Protein AF-A0AA35RHK1-F1 (afdb_monomer)

Structure (mmCIF, N/CA/C/O backbone):
data_AF-A0AA35RHK1-F1
#
_entry.id   AF-A0AA35RHK1-F1
#
loop_
_atom_site.group_PDB
_atom_site.id
_atom_site.type_symbol
_atom_site.label_atom_id
_atom_site.label_alt_id
_atom_site.label_comp_id
_atom_site.label_asym_id
_atom_site.label_entity_id
_atom_site.label_seq_id
_atom_site.pdbx_PDB_ins_code
_atom_site.Cartn_x
_atom_site.Cartn_y
_atom_site.Cartn_z
_atom_site.occupancy
_atom_site.B_iso_or_equiv
_atom_site.auth_seq_id
_atom_site.auth_comp_id
_atom_site.auth_asym_id
_atom_site.auth_atom_id
_atom_site.pdbx_PDB_model_num
ATOM 1 N N . PRO A 1 1 ? 62.672 -25.740 47.981 1.00 54.88 1 PRO A N 1
ATOM 2 C CA . PRO A 1 1 ? 61.493 -25.205 48.695 1.00 54.88 1 PRO A CA 1
ATOM 3 C C . PRO A 1 1 ? 61.051 -23.853 48.109 1.00 54.88 1 PRO A C 1
ATOM 5 O O . PRO A 1 1 ? 61.617 -22.826 48.455 1.00 54.88 1 PRO A O 1
ATOM 8 N N . TYR A 1 2 ? 60.062 -23.888 47.213 1.00 39.03 2 TYR A N 1
ATOM 9 C CA . TYR A 1 2 ? 59.126 -22.797 46.909 1.00 39.03 2 TYR A CA 1
ATOM 10 C C . TYR A 1 2 ? 57.782 -23.461 46.541 1.00 39.03 2 TYR A C 1
ATOM 12 O O . TYR A 1 2 ? 57.812 -24.458 45.814 1.00 39.03 2 TYR A O 1
ATOM 20 N N . PRO A 1 3 ? 56.636 -23.013 47.085 1.00 51.03 3 PRO A N 1
ATOM 21 C CA . PRO A 1 3 ? 55.360 -23.709 46.957 1.00 51.03 3 PRO A CA 1
ATOM 22 C C . PRO A 1 3 ? 54.508 -23.201 45.779 1.00 51.03 3 PRO A C 1
ATOM 24 O O . PRO A 1 3 ? 54.649 -22.068 45.335 1.00 51.03 3 PRO A O 1
ATOM 27 N N . PHE A 1 4 ? 53.626 -24.089 45.313 1.00 52.75 4 PHE A N 1
ATOM 28 C CA . PHE A 1 4 ? 52.291 -23.875 44.732 1.00 52.75 4 PHE A CA 1
ATOM 29 C C . PHE A 1 4 ? 51.936 -22.499 44.132 1.00 52.75 4 PHE A C 1
ATOM 31 O O . PHE A 1 4 ? 51.701 -21.535 44.855 1.00 52.75 4 PHE A O 1
ATOM 38 N N . LEU A 1 5 ? 51.639 -22.497 42.828 1.00 47.41 5 LEU A N 1
ATOM 39 C CA . LEU A 1 5 ? 50.561 -21.680 42.268 1.00 47.41 5 LEU A CA 1
ATOM 40 C C . LEU A 1 5 ? 49.591 -22.600 41.520 1.00 47.41 5 LEU A C 1
ATOM 42 O O . LEU A 1 5 ? 49.881 -23.125 40.448 1.00 47.41 5 LEU A O 1
ATOM 46 N N . SER A 1 6 ? 48.450 -22.828 42.169 1.00 54.44 6 SER A N 1
ATOM 47 C CA . SER A 1 6 ? 47.265 -23.486 41.628 1.00 54.44 6 SER A CA 1
ATOM 48 C C . SER A 1 6 ? 46.771 -22.714 40.407 1.00 54.44 6 SER A C 1
ATOM 50 O O . SER A 1 6 ? 46.392 -21.551 40.528 1.00 54.44 6 SER A O 1
ATOM 52 N N . LEU A 1 7 ? 46.750 -23.370 39.249 1.00 52.31 7 LEU A N 1
ATOM 53 C CA . LEU A 1 7 ? 46.070 -22.884 38.053 1.00 52.31 7 LEU A CA 1
ATOM 54 C C . LEU A 1 7 ? 44.571 -22.759 38.355 1.00 52.31 7 LEU A C 1
ATOM 56 O O . LEU A 1 7 ? 43.860 -23.757 38.452 1.00 52.31 7 LEU A O 1
ATOM 60 N N . SER A 1 8 ? 44.089 -21.534 38.532 1.00 61.16 8 SER A N 1
ATOM 61 C CA . SER A 1 8 ? 42.664 -21.224 38.472 1.00 61.16 8 SER A CA 1
ATOM 62 C C . SER A 1 8 ? 42.178 -21.431 37.032 1.00 61.16 8 SER A C 1
ATOM 64 O O . SER A 1 8 ? 42.798 -20.909 36.100 1.00 61.16 8 SER A O 1
ATOM 66 N N . PRO A 1 9 ? 41.089 -22.185 36.801 1.00 50.00 9 PRO A N 1
ATOM 67 C CA . PRO A 1 9 ? 40.534 -22.315 35.468 1.00 50.00 9 PRO A CA 1
ATOM 68 C C . PRO A 1 9 ? 39.915 -20.978 35.065 1.00 50.00 9 PRO A C 1
ATOM 70 O O . PRO A 1 9 ? 39.046 -20.426 35.740 1.00 50.00 9 PRO A O 1
ATOM 73 N N . PHE A 1 10 ? 40.430 -20.459 33.960 1.00 50.81 10 PHE A N 1
ATOM 74 C CA . PHE A 1 10 ? 39.951 -19.280 33.267 1.00 50.81 10 PHE A CA 1
ATOM 75 C C . PHE A 1 10 ? 38.458 -19.455 32.944 1.00 50.81 10 PHE A C 1
ATOM 77 O O . PHE A 1 10 ? 38.072 -20.332 32.178 1.00 50.81 10 PHE A O 1
ATOM 84 N N . THR A 1 11 ? 37.649 -18.639 33.611 1.00 53.91 11 THR A N 1
ATOM 85 C CA . THR A 1 11 ? 36.412 -18.002 33.151 1.00 53.91 11 THR A CA 1
ATOM 86 C C . THR A 1 11 ? 35.559 -18.792 32.153 1.00 53.91 11 THR A C 1
ATOM 88 O O . THR A 1 11 ? 35.802 -18.816 30.949 1.00 53.91 11 THR A O 1
ATOM 91 N N . GLN A 1 12 ? 34.493 -19.368 32.700 1.00 54.38 12 GLN A N 1
ATOM 92 C CA . GLN A 1 12 ? 33.309 -19.895 32.032 1.00 54.38 12 GLN A CA 1
ATOM 93 C C . GLN A 1 12 ? 32.910 -19.048 30.809 1.00 54.38 12 GLN A C 1
ATOM 95 O O . GLN A 1 12 ? 32.606 -17.861 30.935 1.00 54.38 12 GLN A O 1
ATOM 100 N N . LEU A 1 13 ? 32.922 -19.666 29.624 1.00 58.28 13 LEU A N 1
ATOM 101 C CA . LEU A 1 13 ? 32.357 -19.094 28.400 1.00 58.28 13 LEU A CA 1
ATOM 102 C C . LEU A 1 13 ? 30.899 -18.674 28.667 1.00 58.28 13 LEU A C 1
ATOM 104 O O . LEU A 1 13 ? 30.189 -19.413 29.358 1.00 58.28 13 LEU A O 1
ATOM 108 N N . PRO A 1 14 ? 30.428 -17.526 28.142 1.00 55.31 14 PRO A N 1
ATOM 109 C CA . PRO A 1 14 ? 29.029 -17.153 28.280 1.00 55.31 14 PRO A CA 1
ATOM 110 C C . PRO A 1 14 ? 28.167 -18.268 27.684 1.00 55.31 14 PRO A C 1
ATOM 112 O O . PRO A 1 14 ? 28.403 -18.722 26.563 1.00 55.31 14 PRO A O 1
ATOM 115 N N . SER A 1 15 ? 27.199 -18.740 28.470 1.00 65.06 15 SER A N 1
ATOM 116 C CA . SER A 1 15 ? 26.187 -19.699 28.032 1.00 65.06 15 SER A CA 1
ATOM 117 C C . SER A 1 15 ? 25.594 -19.264 26.686 1.00 65.06 15 SER A C 1
ATOM 119 O O . SER A 1 15 ? 25.380 -18.061 26.500 1.00 65.06 15 SER A O 1
ATOM 121 N N . PRO A 1 16 ? 25.308 -20.197 25.758 1.00 64.62 16 PRO A N 1
ATOM 122 C CA . PRO A 1 16 ? 24.685 -19.849 24.488 1.00 64.62 16 PRO A CA 1
ATOM 123 C C . PRO A 1 16 ? 23.412 -19.041 24.752 1.00 64.62 16 PRO A C 1
ATOM 125 O O . PRO A 1 16 ? 22.612 -19.398 25.620 1.00 64.62 16 PRO A O 1
ATOM 128 N N . LEU A 1 17 ? 23.261 -17.927 24.028 1.00 59.38 17 LEU A N 1
ATOM 129 C CA . LEU A 1 17 ? 22.032 -17.141 24.046 1.00 59.38 17 LEU A CA 1
ATOM 130 C C . LEU A 1 17 ? 20.847 -18.084 23.784 1.00 59.38 17 LEU A C 1
ATOM 132 O O . LEU A 1 17 ? 20.966 -18.960 22.918 1.00 59.38 17 LEU A O 1
ATOM 136 N N . PRO A 1 18 ? 19.726 -17.938 24.511 1.00 71.00 18 PRO A N 1
ATOM 137 C CA . PRO A 1 18 ? 18.553 -18.756 24.253 1.00 71.00 18 PRO A CA 1
ATOM 138 C C . PRO A 1 18 ? 18.145 -18.603 22.779 1.00 71.00 18 PRO A C 1
ATOM 140 O O . PRO A 1 18 ? 18.237 -17.494 22.236 1.00 71.00 18 PRO A O 1
ATOM 143 N N . PRO A 1 19 ? 17.729 -19.693 22.109 1.00 71.19 19 PRO A N 1
ATOM 144 C CA . PRO A 1 19 ? 17.242 -19.609 20.742 1.00 71.19 19 PRO A CA 1
ATOM 145 C C . PRO A 1 19 ? 16.090 -18.607 20.696 1.00 71.19 19 PRO A C 1
ATOM 147 O O . PRO A 1 19 ? 15.199 -18.635 21.548 1.00 71.19 19 PRO A O 1
ATOM 150 N N . LEU A 1 20 ? 16.131 -17.694 19.721 1.00 69.25 20 LEU A N 1
ATOM 151 C CA . LEU A 1 20 ? 15.015 -16.787 19.486 1.00 69.25 20 LEU A CA 1
ATOM 152 C C . LEU A 1 20 ? 13.751 -17.638 19.289 1.00 69.25 20 LEU A C 1
ATOM 154 O O . LEU A 1 20 ? 13.815 -18.610 18.528 1.00 69.25 20 LEU A O 1
ATOM 158 N N . PRO A 1 21 ? 12.636 -17.306 19.962 1.00 65.81 21 PRO A N 1
ATOM 159 C CA . PRO A 1 21 ? 11.405 -18.068 19.833 1.00 65.81 21 PRO A CA 1
ATOM 160 C C . PRO A 1 21 ? 11.022 -18.175 18.359 1.00 65.81 21 PRO A C 1
ATOM 162 O O . PRO A 1 21 ? 11.141 -17.205 17.597 1.00 65.81 21 PRO A O 1
ATOM 165 N N . SER A 1 22 ? 10.594 -19.369 17.948 1.00 71.19 22 SER A N 1
ATOM 166 C CA . SER A 1 22 ? 10.149 -19.595 16.578 1.00 71.19 22 SER A CA 1
ATOM 167 C C . SER A 1 22 ? 8.933 -18.705 16.294 1.00 71.19 22 SER A C 1
ATOM 169 O O . SER A 1 22 ? 8.198 -18.333 17.210 1.00 71.19 22 SER A O 1
ATOM 171 N N . GLN A 1 23 ? 8.691 -18.326 15.033 1.00 60.00 23 GLN A N 1
ATOM 172 C CA . GLN A 1 23 ? 7.528 -17.481 14.707 1.00 60.00 23 GLN A CA 1
ATOM 173 C C . GLN A 1 23 ? 6.207 -18.101 15.188 1.00 60.00 23 GLN A C 1
ATOM 175 O O . GLN A 1 23 ? 5.293 -17.374 15.560 1.00 60.00 23 GLN A O 1
ATOM 180 N N . THR A 1 24 ? 6.141 -19.431 15.236 1.00 62.44 24 THR A N 1
ATOM 181 C CA . THR A 1 24 ? 5.049 -20.221 15.814 1.00 62.44 24 THR A CA 1
ATOM 182 C C . THR A 1 24 ? 4.854 -19.993 17.311 1.00 62.44 24 THR A C 1
ATOM 184 O O . THR A 1 24 ? 3.715 -19.813 17.728 1.00 62.44 24 THR A O 1
ATOM 187 N N . ASP A 1 25 ? 5.929 -19.901 18.098 1.00 66.38 25 ASP A N 1
ATOM 188 C CA . ASP A 1 25 ? 5.842 -19.663 19.549 1.00 66.38 25 ASP A CA 1
ATOM 189 C C . ASP A 1 25 ? 5.319 -18.251 19.854 1.00 66.38 25 ASP A C 1
ATOM 191 O O . ASP A 1 25 ? 4.546 -18.042 20.786 1.00 66.38 25 ASP A O 1
ATOM 195 N N . ARG A 1 26 ? 5.668 -17.272 19.008 1.00 67.38 26 ARG A N 1
ATOM 196 C CA . ARG A 1 26 ? 5.164 -15.894 19.140 1.00 67.38 26 ARG A CA 1
ATOM 197 C C . ARG A 1 26 ? 3.698 -15.761 18.734 1.00 67.38 26 ARG A C 1
ATOM 199 O O . ARG A 1 26 ? 3.028 -14.845 19.189 1.00 67.38 26 ARG A O 1
ATOM 206 N N . LEU A 1 27 ? 3.197 -16.644 17.867 1.00 64.38 27 LEU A N 1
ATOM 207 C CA . LEU A 1 27 ? 1.787 -16.652 17.464 1.00 64.38 27 LEU A CA 1
ATOM 208 C C . LEU A 1 27 ? 0.884 -17.178 18.583 1.00 64.38 27 LEU A C 1
ATOM 210 O O . LEU A 1 27 ? -0.226 -16.675 18.728 1.00 64.38 27 LEU A O 1
ATOM 214 N N . SER A 1 28 ? 1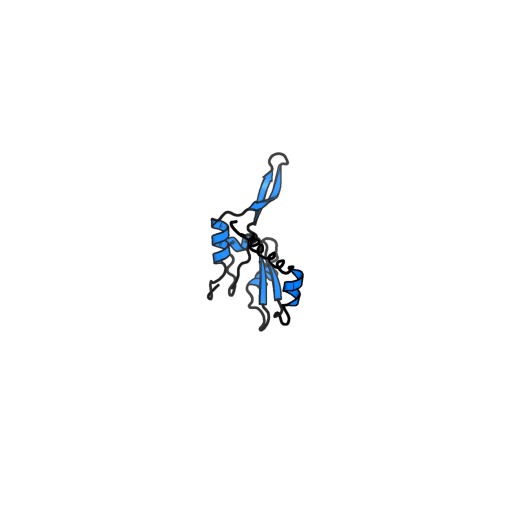.362 -18.134 19.388 1.00 66.62 28 SER A N 1
ATOM 215 C CA . SER A 1 28 ? 0.637 -18.626 20.568 1.00 66.62 28 SER A CA 1
ATOM 216 C C . SER A 1 28 ? 0.533 -17.608 21.706 1.00 66.62 28 SER A C 1
ATOM 218 O O . SER A 1 28 ? -0.332 -17.755 22.555 1.00 66.62 28 SER A O 1
ATOM 220 N N . GLU A 1 29 ? 1.365 -16.563 21.715 1.00 68.38 29 GLU A N 1
ATOM 221 C CA . GLU A 1 29 ? 1.289 -15.474 22.703 1.00 68.38 29 GLU A CA 1
ATOM 222 C C . GLU A 1 29 ? 0.196 -14.437 22.371 1.00 68.38 29 GLU A C 1
ATOM 224 O O . GLU A 1 29 ? -0.137 -13.605 23.213 1.00 68.38 29 GLU A O 1
ATOM 229 N N . LEU A 1 30 ? -0.375 -14.460 21.156 1.00 68.88 30 LEU A N 1
ATOM 230 C CA . LEU A 1 30 ? -1.481 -13.581 20.759 1.00 68.88 30 LEU A CA 1
ATOM 231 C C . LEU A 1 30 ? -2.837 -14.178 21.172 1.00 68.88 30 LEU A C 1
ATOM 233 O O . LEU A 1 30 ? -3.713 -14.413 20.338 1.00 68.88 30 LEU A O 1
ATOM 237 N N . GLU A 1 31 ? -3.030 -14.406 22.465 1.00 64.31 31 GLU A N 1
ATOM 238 C CA . GLU A 1 31 ? -4.370 -14.610 23.014 1.00 64.31 31 GLU A CA 1
ATOM 239 C C . GLU A 1 31 ? -5.072 -13.229 23.036 1.00 64.31 31 GLU A C 1
ATOM 241 O O . GLU A 1 31 ? -4.489 -12.238 23.467 1.00 64.31 31 GLU A O 1
ATOM 246 N N . ASP A 1 32 ? -6.278 -13.121 22.464 1.00 71.50 32 ASP A N 1
ATOM 247 C CA . ASP A 1 32 ?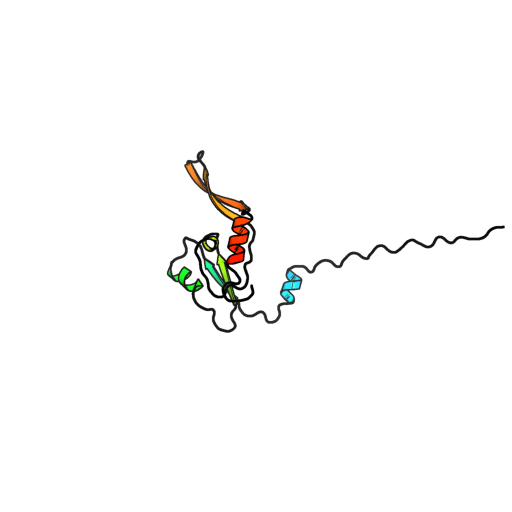 -7.087 -11.885 22.325 1.00 71.50 32 ASP A CA 1
ATOM 248 C C . ASP A 1 32 ? -6.675 -10.842 21.263 1.00 71.50 32 ASP A C 1
ATOM 250 O O . ASP A 1 32 ? -6.969 -9.645 21.370 1.00 71.50 32 ASP A O 1
ATOM 254 N N . ALA A 1 33 ? -6.070 -11.268 20.152 1.00 76.12 33 ALA A N 1
ATOM 255 C CA . ALA A 1 33 ? -5.874 -10.371 19.013 1.00 76.12 33 ALA A CA 1
ATOM 256 C C . ALA A 1 33 ? -7.223 -9.905 18.412 1.00 76.12 33 ALA A C 1
ATOM 258 O O . ALA A 1 33 ? -8.024 -10.742 17.986 1.00 76.12 33 ALA A O 1
ATOM 259 N N . PRO A 1 34 ? -7.471 -8.586 18.265 1.00 81.44 34 PRO A N 1
ATOM 260 C CA . PRO A 1 34 ? -8.707 -8.117 17.659 1.00 81.44 34 PRO A CA 1
ATOM 261 C C . PRO A 1 34 ? -8.796 -8.567 16.194 1.00 81.44 34 PRO A C 1
ATOM 263 O O . PRO A 1 34 ? -7.756 -8.605 15.505 1.00 81.44 34 PRO A O 1
ATOM 266 N N . PRO A 1 35 ? -10.017 -8.876 15.710 1.00 85.69 35 PRO A N 1
ATOM 267 C CA . PRO A 1 35 ? -10.262 -9.373 14.361 1.00 85.69 35 PRO A CA 1
ATOM 268 C C . PRO A 1 35 ? -9.644 -8.459 13.302 1.00 85.69 35 PRO A C 1
ATOM 270 O O . PRO A 1 35 ? -9.602 -7.237 13.455 1.00 85.69 35 PRO A O 1
ATOM 273 N N . LEU A 1 36 ? -9.153 -9.057 12.215 1.00 89.06 36 LEU A N 1
ATOM 274 C CA . LEU A 1 36 ? -8.445 -8.355 11.146 1.00 89.06 36 LEU A CA 1
ATOM 275 C C . LEU A 1 36 ? -9.232 -8.441 9.834 1.00 89.06 36 LEU A C 1
ATOM 277 O O . LEU A 1 36 ? -9.416 -9.520 9.277 1.00 89.06 36 LEU A O 1
ATOM 281 N N . ALA A 1 37 ? -9.652 -7.296 9.305 1.00 90.44 37 ALA A N 1
ATOM 282 C CA . ALA A 1 37 ? -10.190 -7.179 7.958 1.00 90.44 37 ALA A CA 1
ATOM 283 C C . ALA A 1 37 ? -9.040 -7.003 6.960 1.00 90.44 37 ALA A C 1
ATOM 285 O O . ALA A 1 37 ? -8.351 -5.980 6.972 1.00 90.44 37 ALA A O 1
ATOM 286 N N . VAL A 1 38 ? -8.839 -7.993 6.089 1.00 92.00 38 VAL A N 1
ATOM 287 C CA . VAL A 1 38 ? -7.803 -7.967 5.049 1.00 92.00 38 VAL A CA 1
ATOM 288 C C . VAL A 1 38 ? -8.416 -7.501 3.731 1.00 92.00 38 VAL A C 1
ATOM 290 O O . VAL A 1 38 ? -9.338 -8.129 3.213 1.00 92.00 38 VAL A O 1
ATOM 293 N N . LEU A 1 39 ? -7.906 -6.400 3.183 1.00 92.56 39 LEU A N 1
ATOM 294 C CA . LEU A 1 39 ? -8.409 -5.795 1.952 1.00 92.56 39 LEU A CA 1
ATOM 295 C C . LEU A 1 39 ? -7.281 -5.700 0.913 1.00 92.56 39 LEU A C 1
ATOM 297 O O . LEU A 1 39 ? -6.318 -4.959 1.131 1.00 92.56 39 LEU A O 1
ATOM 301 N N . PRO A 1 40 ? -7.363 -6.429 -0.212 1.00 92.88 40 PRO A N 1
ATOM 302 C CA . PRO A 1 40 ? -6.371 -6.321 -1.270 1.00 92.88 40 PRO A CA 1
ATOM 303 C C . PRO A 1 40 ? -6.596 -5.055 -2.102 1.00 92.88 40 PRO A C 1
ATOM 305 O O . PRO A 1 40 ? -7.738 -4.667 -2.349 1.00 92.88 40 PRO A O 1
ATOM 308 N N . ILE A 1 41 ? -5.519 -4.450 -2.607 1.00 90.81 41 ILE A N 1
ATOM 309 C CA . ILE A 1 41 ? -5.609 -3.418 -3.642 1.00 90.81 41 ILE A CA 1
ATOM 310 C C . ILE A 1 41 ? -4.499 -3.549 -4.697 1.00 90.81 41 ILE A C 1
ATOM 312 O O . ILE A 1 41 ? -3.298 -3.604 -4.412 1.00 90.81 41 ILE A O 1
ATOM 316 N N . TYR A 1 42 ? -4.920 -3.599 -5.959 1.00 90.06 42 TYR A N 1
ATOM 317 C CA . TYR A 1 42 ? -4.066 -3.663 -7.143 1.00 90.06 42 TYR A CA 1
ATOM 318 C C . TYR A 1 42 ? -4.796 -3.050 -8.345 1.00 90.06 42 TYR A C 1
ATOM 320 O O . TYR A 1 42 ? -6.013 -2.887 -8.322 1.00 90.06 42 TYR A O 1
ATOM 328 N N . SER A 1 43 ? -4.054 -2.707 -9.398 1.00 85.31 43 SER A N 1
ATOM 329 C CA . SER A 1 43 ? -4.553 -1.908 -10.530 1.00 85.31 43 SER A CA 1
ATOM 330 C C . SER A 1 4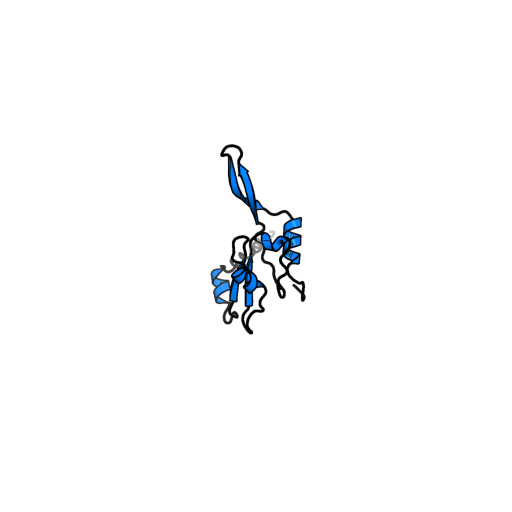3 ? -5.747 -2.507 -11.285 1.00 85.31 43 SER A C 1
ATOM 332 O O . SER A 1 43 ? -6.551 -1.760 -11.826 1.00 85.31 43 SER A O 1
ATOM 334 N N . GLN A 1 44 ? -5.871 -3.834 -11.326 1.00 88.38 44 GLN A N 1
ATOM 335 C CA . GLN A 1 44 ? -6.949 -4.548 -12.027 1.00 88.38 44 GLN A CA 1
ATOM 336 C C . GLN A 1 44 ? -8.173 -4.838 -11.144 1.00 88.38 44 GLN A C 1
ATOM 338 O O . GLN A 1 44 ? -9.128 -5.459 -11.605 1.00 88.38 44 GLN A O 1
ATOM 343 N N . LEU A 1 45 ? -8.155 -4.437 -9.869 1.00 90.50 45 LEU A N 1
ATOM 344 C CA . LEU A 1 45 ? -9.275 -4.682 -8.966 1.00 90.50 45 LEU A CA 1
ATOM 345 C C . LEU A 1 45 ? -10.485 -3.816 -9.386 1.00 90.50 45 LEU A C 1
ATOM 347 O O . LEU A 1 45 ? -10.293 -2.629 -9.644 1.00 90.50 45 LEU A O 1
ATOM 351 N N . PRO A 1 46 ? -11.723 -4.344 -9.424 1.00 93.62 46 PRO A N 1
ATOM 352 C CA . PRO A 1 46 ? -12.916 -3.543 -9.704 1.00 93.62 46 PRO A CA 1
ATOM 353 C C . PRO A 1 46 ? -13.054 -2.335 -8.769 1.00 93.62 46 PRO A C 1
ATOM 355 O O . PRO A 1 46 ? -12.768 -2.440 -7.573 1.00 93.62 46 PRO A O 1
ATOM 358 N N . SER A 1 47 ? -13.538 -1.205 -9.294 1.00 89.81 47 SER A N 1
ATOM 359 C CA . SER A 1 47 ? -13.665 0.058 -8.550 1.00 89.81 47 SER A CA 1
ATOM 360 C C . SER A 1 47 ? -14.481 -0.079 -7.263 1.00 89.81 47 SER A C 1
ATOM 362 O O . SER A 1 47 ? -14.091 0.478 -6.242 1.00 89.81 47 SER A O 1
ATOM 364 N N . ASP A 1 48 ? -15.541 -0.890 -7.268 1.00 91.06 48 ASP A N 1
ATOM 365 C CA . ASP A 1 48 ? -16.373 -1.139 -6.081 1.00 91.06 48 ASP A CA 1
ATOM 366 C C . ASP A 1 48 ? -15.593 -1.817 -4.947 1.00 91.06 48 ASP A C 1
ATOM 368 O O . ASP A 1 48 ? -15.816 -1.554 -3.765 1.00 91.06 48 ASP A O 1
ATOM 372 N N . LEU A 1 49 ? -14.642 -2.688 -5.295 1.00 90.81 49 LEU A N 1
ATOM 373 C CA . LEU A 1 49 ? -13.774 -3.351 -4.325 1.00 90.81 49 LEU A CA 1
ATOM 374 C C . LEU A 1 49 ? -12.628 -2.441 -3.885 1.00 90.81 49 LEU A C 1
ATOM 376 O O . LEU A 1 49 ? -12.280 -2.452 -2.706 1.00 90.81 49 LEU A O 1
ATOM 380 N N . GLN A 1 50 ? -12.092 -1.610 -4.785 1.00 90.31 50 GLN A N 1
ATOM 381 C CA . GLN A 1 50 ? -11.150 -0.557 -4.401 1.00 90.31 50 GLN A CA 1
ATOM 382 C C . GLN A 1 50 ? -11.806 0.433 -3.430 1.00 90.31 50 GLN A C 1
ATOM 384 O O . GLN A 1 50 ? -11.191 0.825 -2.450 1.00 90.31 50 GLN A O 1
ATOM 389 N N . ALA A 1 51 ? -13.082 0.781 -3.611 1.00 90.31 51 ALA A N 1
ATOM 390 C CA . ALA A 1 51 ? -13.784 1.704 -2.721 1.00 90.31 51 ALA A CA 1
ATOM 391 C C . ALA A 1 51 ? -13.820 1.225 -1.252 1.00 90.31 51 ALA A C 1
ATOM 393 O O . ALA A 1 51 ? -13.778 2.040 -0.327 1.00 90.31 51 ALA A O 1
ATOM 394 N N . LYS A 1 52 ? -13.823 -0.096 -1.012 1.00 90.56 52 LYS A N 1
ATOM 395 C CA . LYS A 1 52 ? -13.847 -0.683 0.342 1.00 90.56 52 LYS A CA 1
ATOM 396 C C . LYS A 1 52 ? -12.640 -0.287 1.186 1.00 90.56 52 LYS A C 1
ATOM 398 O O . LYS A 1 52 ? -12.761 -0.156 2.401 1.00 90.56 52 LYS A O 1
ATOM 403 N N . ILE A 1 53 ? -11.484 -0.050 0.568 1.00 90.19 53 ILE A N 1
ATOM 404 C CA . ILE A 1 53 ? -10.289 0.367 1.306 1.00 90.19 53 ILE A CA 1
ATOM 405 C C . ILE A 1 53 ? -10.349 1.820 1.780 1.00 90.19 53 ILE A C 1
ATOM 407 O O . ILE A 1 53 ? -9.508 2.202 2.583 1.00 90.19 53 ILE A O 1
ATOM 411 N N . PHE A 1 54 ? -11.326 2.622 1.357 1.00 88.94 54 PHE A N 1
ATOM 412 C CA . PHE A 1 54 ? -11.548 3.971 1.892 1.00 88.94 54 PHE A CA 1
ATOM 413 C C . PHE A 1 54 ? -12.589 3.986 3.015 1.00 88.94 54 PHE A C 1
ATOM 415 O O . PHE A 1 54 ? -12.672 4.946 3.773 1.00 88.94 54 PHE A O 1
ATOM 422 N N . GLN A 1 55 ? -13.351 2.904 3.176 1.00 89.50 55 GLN A N 1
ATOM 423 C CA . GLN A 1 55 ? -14.324 2.782 4.255 1.00 89.50 55 GLN A CA 1
ATOM 424 C C . GLN A 1 55 ? -13.610 2.577 5.597 1.00 89.50 55 GLN A C 1
ATOM 426 O O . GLN A 1 55 ? -12.574 1.899 5.685 1.00 89.50 55 GLN A O 1
ATOM 431 N N . LYS A 1 56 ? -14.164 3.178 6.655 1.00 86.56 56 LYS A N 1
ATOM 432 C CA . LYS A 1 56 ? -13.689 2.982 8.028 1.00 86.56 56 LYS A CA 1
ATOM 433 C C . LYS A 1 56 ? -13.969 1.538 8.458 1.00 86.56 56 LYS A C 1
ATOM 435 O O . LYS A 1 56 ? -15.013 0.983 8.125 1.00 86.56 56 LYS A O 1
ATOM 440 N N . ALA A 1 57 ? -13.032 0.935 9.185 1.00 85.75 57 ALA A N 1
ATOM 441 C CA . ALA A 1 57 ? -13.244 -0.389 9.756 1.00 85.75 57 ALA A CA 1
ATOM 442 C C . ALA A 1 57 ? -14.362 -0.356 10.817 1.00 85.75 57 ALA A C 1
ATOM 444 O O . ALA A 1 57 ? -14.483 0.651 11.523 1.00 85.75 57 ALA A O 1
ATOM 445 N N . PRO A 1 58 ? -15.152 -1.437 10.954 1.00 86.00 58 PRO A N 1
ATOM 446 C CA . PRO A 1 58 ? -16.066 -1.607 12.081 1.00 86.00 58 PRO A CA 1
ATOM 447 C C . PRO A 1 58 ? -15.332 -1.495 13.424 1.00 86.00 58 PRO A C 1
ATOM 449 O O . PRO A 1 58 ? -14.139 -1.799 13.515 1.00 86.00 58 PRO A O 1
ATOM 452 N N . GLU A 1 59 ? -16.039 -1.077 14.474 1.00 83.94 59 GLU A N 1
ATOM 453 C CA . GLU A 1 59 ? -15.461 -0.999 15.820 1.00 83.94 59 GLU A CA 1
ATOM 454 C C . GLU A 1 59 ? -14.939 -2.368 16.279 1.00 83.94 59 GLU A C 1
ATOM 456 O O . GLU A 1 59 ? -15.549 -3.404 16.026 1.00 83.94 59 GLU A O 1
ATOM 461 N N . GLY A 1 60 ? -13.765 -2.373 16.913 1.00 83.94 60 GLY A N 1
ATOM 462 C CA . GLY A 1 60 ? -13.098 -3.598 17.361 1.00 83.94 60 GLY A CA 1
ATOM 463 C C . GLY A 1 60 ? -12.382 -4.396 16.263 1.00 83.94 60 GLY A C 1
ATOM 464 O O . GLY A 1 60 ? -11.705 -5.369 16.585 1.00 83.94 60 GLY A O 1
ATOM 465 N N . VAL A 1 61 ? -12.461 -3.990 14.988 1.00 88.38 61 VAL A N 1
ATOM 466 C CA . VAL A 1 61 ? -11.780 -4.661 13.868 1.00 88.38 61 VAL A CA 1
ATOM 467 C C . VAL A 1 61 ? -10.597 -3.825 13.379 1.00 88.38 61 VAL A C 1
ATOM 469 O O . VAL A 1 61 ? -10.731 -2.651 13.034 1.00 88.38 61 VAL A O 1
ATOM 472 N N . ARG A 1 62 ? -9.418 -4.443 13.283 1.00 88.62 62 ARG A N 1
ATOM 473 C CA . ARG A 1 62 ? -8.241 -3.841 12.647 1.00 88.62 62 ARG A CA 1
ATOM 474 C C . ARG A 1 62 ? -8.327 -3.988 11.135 1.00 88.62 62 ARG A C 1
ATOM 476 O O . ARG A 1 62 ? -8.774 -5.009 10.623 1.00 88.62 62 ARG A O 1
ATOM 483 N N . LYS A 1 63 ? -7.832 -2.997 10.401 1.00 89.81 63 LYS A N 1
ATOM 484 C CA . LYS A 1 63 ? -7.779 -3.019 8.936 1.00 89.81 63 LYS A CA 1
ATOM 485 C C . LYS A 1 63 ? -6.356 -3.265 8.461 1.00 89.81 63 LYS A C 1
ATOM 487 O O . LYS A 1 63 ? -5.453 -2.519 8.819 1.00 89.81 63 LYS A O 1
ATOM 492 N N . CYS A 1 64 ? -6.177 -4.279 7.624 1.00 91.44 64 CYS A N 1
ATOM 493 C CA . CYS A 1 64 ? -4.929 -4.568 6.931 1.00 91.44 64 CYS A CA 1
ATOM 494 C C . CYS A 1 64 ? -5.152 -4.404 5.429 1.00 91.44 64 CYS A C 1
ATOM 496 O O . CYS A 1 64 ? -5.955 -5.123 4.834 1.00 91.44 64 CYS A O 1
ATOM 498 N N . VAL A 1 65 ? -4.457 -3.447 4.814 1.00 90.69 65 VAL A N 1
ATOM 499 C CA . VAL A 1 65 ? -4.512 -3.241 3.364 1.00 90.69 65 VAL A CA 1
ATOM 500 C C . VAL A 1 65 ? -3.288 -3.888 2.736 1.00 90.69 65 VAL A C 1
ATOM 502 O O . VAL A 1 65 ? -2.160 -3.473 2.990 1.00 90.69 65 VAL A O 1
ATOM 505 N N . VAL A 1 66 ? -3.512 -4.896 1.897 1.00 91.81 66 VAL A N 1
ATOM 506 C CA . VAL A 1 66 ? -2.445 -5.574 1.154 1.00 91.81 66 VAL A CA 1
ATOM 507 C C . VAL A 1 66 ? -2.367 -4.940 -0.225 1.00 91.81 66 VAL A C 1
ATOM 509 O O . VAL A 1 66 ? -3.215 -5.187 -1.084 1.00 91.81 66 VAL A O 1
ATOM 512 N N . ALA A 1 67 ? -1.366 -4.089 -0.429 1.00 89.25 67 ALA A N 1
ATOM 513 C CA . ALA A 1 67 ? -1.231 -3.300 -1.643 1.00 89.25 67 ALA A CA 1
ATOM 514 C C . ALA A 1 67 ? -0.039 -3.730 -2.501 1.00 89.25 67 ALA A C 1
ATOM 516 O O . ALA A 1 67 ? 1.015 -4.126 -2.007 1.00 89.25 67 ALA A O 1
ATOM 517 N N . THR A 1 68 ? -0.200 -3.580 -3.814 1.00 88.50 68 THR A N 1
ATOM 518 C CA . THR A 1 68 ? 0.936 -3.519 -4.746 1.00 88.50 68 THR A CA 1
ATOM 519 C C . THR A 1 68 ? 1.570 -2.120 -4.720 1.00 88.50 68 THR A C 1
ATOM 521 O O . THR A 1 68 ? 1.141 -1.233 -3.981 1.00 88.50 68 THR A O 1
ATOM 524 N N . ASN A 1 69 ? 2.569 -1.881 -5.571 1.00 82.12 69 ASN A N 1
ATOM 525 C CA . ASN A 1 69 ? 3.241 -0.586 -5.717 1.00 82.12 69 ASN A CA 1
ATOM 526 C C . ASN A 1 69 ? 2.307 0.590 -6.080 1.00 82.12 69 ASN A C 1
ATOM 528 O O . ASN A 1 69 ? 2.742 1.734 -6.046 1.00 82.12 69 ASN A O 1
ATOM 532 N N . ILE A 1 70 ? 1.022 0.356 -6.368 1.00 81.50 70 ILE A N 1
ATOM 533 C CA . ILE A 1 70 ? 0.025 1.425 -6.546 1.00 81.50 70 ILE A CA 1
ATOM 534 C C . ILE A 1 70 ? -0.169 2.298 -5.294 1.00 81.50 70 ILE A C 1
ATOM 536 O O . ILE A 1 70 ? -0.575 3.452 -5.407 1.00 81.50 70 ILE A O 1
ATOM 540 N N . ALA A 1 71 ? 0.123 1.769 -4.099 1.00 77.81 71 ALA A N 1
ATOM 541 C CA . ALA A 1 71 ? 0.029 2.532 -2.855 1.00 77.81 71 ALA A CA 1
ATOM 542 C C . ALA A 1 71 ? 1.162 3.563 -2.700 1.00 77.81 71 ALA A C 1
ATOM 544 O O . ALA A 1 71 ? 1.104 4.417 -1.819 1.00 77.81 71 ALA A O 1
ATOM 545 N N . GLU A 1 72 ? 2.185 3.506 -3.555 1.00 72.88 72 GLU A N 1
ATOM 546 C CA . GLU A 1 72 ? 3.383 4.333 -3.449 1.00 72.88 72 GLU A CA 1
ATOM 547 C C . GLU A 1 72 ? 3.161 5.785 -3.868 1.00 72.88 72 GLU A C 1
ATOM 549 O O . GLU A 1 72 ? 3.767 6.672 -3.276 1.00 72.88 72 GLU A O 1
ATOM 554 N N . THR A 1 73 ? 2.297 6.050 -4.853 1.00 67.38 73 THR A N 1
ATOM 555 C CA . THR A 1 73 ? 2.218 7.364 -5.510 1.00 67.38 73 THR A CA 1
ATOM 556 C C . THR A 1 73 ? 0.990 8.180 -5.116 1.00 67.38 73 THR A C 1
ATOM 558 O O . THR A 1 73 ? 1.148 9.339 -4.730 1.00 67.38 7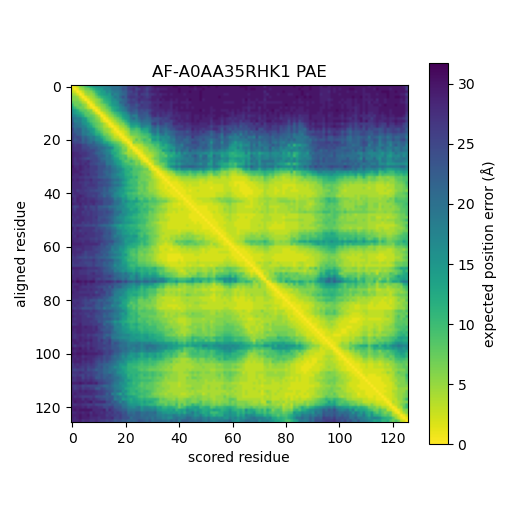3 THR A O 1
ATOM 561 N N . SER A 1 74 ? -0.226 7.622 -5.136 1.00 64.56 74 SER A N 1
ATOM 562 C CA . SER A 1 74 ? -1.439 8.469 -5.070 1.00 64.56 74 SER A CA 1
ATOM 563 C C . SER A 1 74 ? -2.586 7.943 -4.211 1.00 64.56 74 SER A C 1
ATOM 565 O O . SER A 1 74 ? -3.632 8.580 -4.143 1.00 64.56 74 SER A O 1
ATOM 567 N N . LEU A 1 75 ? -2.404 6.825 -3.511 1.00 75.19 75 LEU A N 1
ATOM 568 C CA . LEU A 1 75 ? -3.431 6.314 -2.613 1.00 75.19 75 LEU A CA 1
ATOM 569 C C . LEU A 1 75 ? -3.331 7.004 -1.242 1.00 75.19 75 LEU A C 1
ATOM 571 O O . LEU A 1 75 ? -2.292 6.953 -0.576 1.00 75.19 75 LEU A O 1
ATOM 575 N N . THR A 1 76 ? -4.406 7.662 -0.818 1.00 76.94 76 THR A N 1
ATOM 576 C CA . THR A 1 76 ? -4.552 8.229 0.528 1.00 76.94 76 THR A CA 1
ATOM 577 C C . THR A 1 76 ? -5.604 7.440 1.284 1.00 76.94 76 THR A C 1
ATOM 579 O O . THR A 1 76 ? -6.800 7.639 1.088 1.00 76.94 76 THR A O 1
ATOM 582 N N . VAL A 1 77 ? -5.146 6.503 2.109 1.00 81.81 77 VAL A N 1
ATOM 583 C CA . VAL A 1 77 ? -6.011 5.749 3.014 1.00 81.81 77 VAL A CA 1
ATOM 584 C C . VAL A 1 77 ? -5.871 6.356 4.396 1.00 81.81 77 VAL A C 1
ATOM 586 O O . VAL A 1 77 ? -4.772 6.390 4.947 1.00 81.81 77 VAL A O 1
ATOM 589 N N . ASP A 1 78 ? -6.977 6.840 4.942 1.00 81.75 78 ASP A N 1
ATOM 590 C CA . ASP A 1 78 ? -6.984 7.410 6.283 1.00 81.75 78 ASP A CA 1
ATOM 591 C C . ASP A 1 78 ? -6.861 6.310 7.345 1.00 81.75 78 ASP A C 1
ATOM 593 O O . ASP A 1 78 ? -7.356 5.189 7.177 1.00 81.75 78 ASP A O 1
ATOM 597 N N . GLY A 1 79 ? -6.197 6.636 8.457 1.00 82.06 79 GLY A N 1
ATOM 598 C CA . GLY A 1 79 ? -6.053 5.729 9.596 1.00 82.06 79 GLY A CA 1
ATOM 599 C C . GLY A 1 79 ? -4.992 4.636 9.433 1.00 82.06 79 GLY A C 1
ATOM 600 O O . GLY A 1 79 ? -5.001 3.670 10.195 1.00 82.06 79 GLY A O 1
ATOM 601 N N . ILE A 1 80 ? -4.072 4.760 8.471 1.00 87.00 80 ILE A N 1
ATOM 602 C CA . ILE A 1 80 ? -2.901 3.876 8.393 1.00 87.00 80 ILE A CA 1
ATOM 603 C C . ILE A 1 80 ? -1.888 4.291 9.463 1.00 87.00 80 ILE A C 1
ATOM 605 O O . ILE A 1 80 ? -1.269 5.352 9.380 1.00 87.00 80 ILE A O 1
ATOM 609 N N . MET A 1 81 ? -1.729 3.437 10.474 1.00 85.88 81 MET A N 1
ATOM 610 C CA . MET A 1 81 ? -0.777 3.647 11.568 1.00 85.88 81 MET A CA 1
ATOM 611 C C . MET A 1 81 ? 0.583 3.006 11.291 1.00 85.88 81 MET A C 1
ATOM 613 O O . MET A 1 81 ? 1.597 3.554 11.689 1.00 85.88 81 MET A O 1
ATOM 617 N N . PHE A 1 82 ? 0.610 1.878 10.581 1.00 87.44 82 PHE A N 1
ATOM 618 C CA . PHE A 1 82 ? 1.832 1.121 10.323 1.00 87.44 82 PHE A CA 1
ATOM 619 C C . PHE A 1 82 ? 1.941 0.768 8.846 1.00 87.44 82 PHE A C 1
ATOM 621 O O . PHE A 1 82 ? 0.945 0.431 8.202 1.00 87.44 82 PHE A O 1
ATOM 628 N N . VAL A 1 83 ? 3.168 0.792 8.330 1.00 88.62 83 VAL A N 1
ATOM 629 C CA . VAL A 1 83 ? 3.511 0.282 7.002 1.00 88.62 83 VAL A CA 1
ATOM 630 C C . VAL A 1 83 ? 4.530 -0.833 7.172 1.00 88.62 83 VAL A C 1
ATOM 632 O O . VAL A 1 83 ? 5.581 -0.642 7.777 1.00 88.62 83 VAL A O 1
ATOM 635 N N . ILE A 1 84 ? 4.209 -1.999 6.619 1.00 89.75 84 ILE A N 1
ATOM 636 C CA . ILE A 1 84 ? 5.119 -3.139 6.537 1.00 89.75 84 ILE A CA 1
ATOM 637 C C . ILE A 1 84 ? 5.553 -3.240 5.077 1.00 89.75 84 ILE A C 1
ATOM 639 O O . ILE A 1 84 ? 4.743 -3.577 4.213 1.00 89.75 84 ILE A O 1
ATOM 643 N N . ASP A 1 85 ? 6.814 -2.918 4.797 1.00 87.94 85 ASP A N 1
ATOM 644 C CA . ASP A 1 85 ? 7.382 -2.978 3.450 1.00 87.94 85 ASP A CA 1
ATOM 645 C C . ASP A 1 85 ? 8.356 -4.151 3.331 1.00 87.94 85 ASP A C 1
ATOM 647 O O . ASP A 1 85 ? 9.285 -4.292 4.123 1.00 87.94 85 ASP A O 1
ATOM 651 N N . GLY A 1 86 ? 8.145 -4.992 2.319 1.00 88.00 86 GLY A N 1
ATOM 652 C CA . GLY A 1 86 ? 9.048 -6.095 2.003 1.00 88.00 86 GLY A CA 1
ATOM 653 C C . GLY A 1 86 ? 10.320 -5.656 1.275 1.00 88.00 86 GLY A C 1
ATOM 654 O O . GLY A 1 86 ? 11.219 -6.471 1.109 1.00 88.00 86 GLY A O 1
ATOM 655 N N . GLY A 1 87 ? 10.403 -4.406 0.805 1.00 89.69 87 GLY A N 1
ATOM 656 C CA . GLY A 1 87 ? 11.581 -3.895 0.098 1.00 89.69 87 GLY A CA 1
ATOM 657 C C . GLY A 1 87 ? 11.660 -4.306 -1.377 1.00 89.69 87 GLY A C 1
ATOM 658 O O . GLY A 1 87 ? 12.697 -4.128 -2.013 1.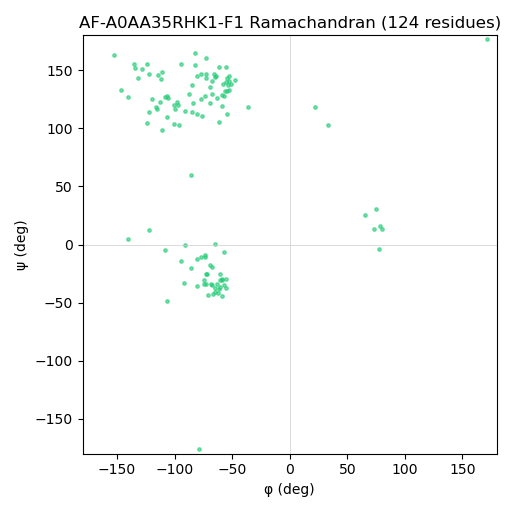00 89.69 87 GLY A O 1
ATOM 659 N N . PHE A 1 88 ? 10.568 -4.826 -1.946 1.00 91.44 88 PHE A N 1
ATOM 660 C CA . PHE A 1 88 ? 10.493 -5.247 -3.346 1.00 91.44 88 PHE A CA 1
ATOM 661 C C . PHE A 1 88 ? 9.348 -4.554 -4.095 1.00 91.44 88 PHE A C 1
ATOM 663 O O . PHE A 1 88 ? 8.346 -4.118 -3.517 1.00 91.44 88 PHE A O 1
ATOM 670 N N . CYS A 1 89 ? 9.486 -4.453 -5.413 1.00 90.12 89 CYS A N 1
ATOM 671 C CA . CYS A 1 89 ? 8.433 -4.031 -6.327 1.00 90.12 89 CYS A CA 1
ATOM 672 C C . CYS A 1 89 ? 8.391 -4.948 -7.552 1.00 90.12 89 CYS A C 1
ATOM 674 O O . CYS A 1 89 ? 9.381 -5.586 -7.905 1.00 90.12 89 CYS A O 1
ATOM 676 N N . LYS A 1 90 ? 7.229 -5.026 -8.207 1.00 87.44 90 LYS A N 1
ATOM 677 C CA . LYS A 1 90 ? 7.112 -5.642 -9.532 1.00 87.44 90 LYS A CA 1
ATOM 678 C C . LYS A 1 90 ? 7.138 -4.546 -10.584 1.00 87.44 90 LYS A C 1
ATOM 680 O O . LYS A 1 90 ? 6.292 -3.656 -10.556 1.00 87.44 90 LYS A O 1
ATOM 685 N N . LEU A 1 91 ? 8.086 -4.635 -11.508 1.00 87.88 91 LEU A N 1
ATOM 686 C CA . LEU A 1 91 ? 8.203 -3.727 -12.641 1.00 87.88 91 LEU A CA 1
ATOM 687 C C . LEU A 1 91 ? 7.892 -4.471 -13.931 1.00 87.88 91 LEU A C 1
ATOM 689 O O . LEU A 1 91 ? 8.243 -5.640 -14.104 1.00 87.88 91 LEU A O 1
ATOM 693 N N . LYS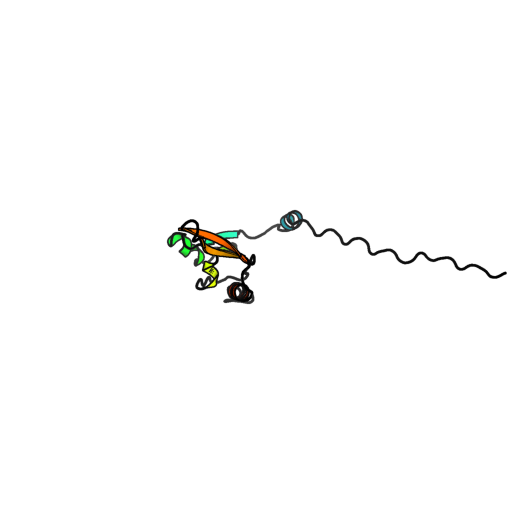 A 1 92 ? 7.211 -3.769 -14.834 1.00 87.75 92 LYS A N 1
ATOM 694 C CA . LYS A 1 92 ? 6.943 -4.239 -16.186 1.00 87.75 92 LYS A CA 1
ATOM 695 C C . LYS A 1 92 ? 8.194 -3.987 -17.027 1.00 87.75 92 LYS A C 1
ATOM 697 O O . LYS A 1 92 ? 8.557 -2.838 -17.255 1.00 87.75 92 LYS A O 1
ATOM 702 N N . VAL A 1 93 ? 8.861 -5.059 -17.440 1.00 92.31 93 VAL A N 1
ATOM 703 C CA . VAL A 1 93 ? 10.094 -5.028 -18.230 1.00 92.31 93 VAL A CA 1
ATOM 704 C C . VAL A 1 93 ? 9.793 -5.586 -19.611 1.00 92.31 93 VAL A C 1
ATOM 706 O O . VAL A 1 93 ? 9.336 -6.722 -19.744 1.00 92.31 93 VAL A O 1
ATOM 709 N N . TYR A 1 94 ? 10.060 -4.786 -20.639 1.00 92.44 94 TYR A N 1
ATOM 710 C CA . TYR A 1 94 ? 9.930 -5.222 -22.021 1.00 92.44 94 TYR A CA 1
ATOM 711 C C . TYR A 1 94 ? 11.118 -6.108 -22.404 1.00 92.44 94 TYR A C 1
ATOM 713 O O . TYR A 1 94 ? 12.273 -5.698 -22.265 1.00 92.44 94 TYR A O 1
ATOM 721 N N . ASN A 1 95 ? 10.845 -7.318 -22.897 1.00 90.44 95 ASN A N 1
ATOM 722 C CA . ASN A 1 95 ? 11.876 -8.201 -23.424 1.00 90.44 95 ASN A CA 1
ATOM 723 C C . ASN A 1 95 ? 11.881 -8.141 -24.965 1.00 90.44 95 ASN A C 1
ATOM 725 O O . ASN A 1 95 ? 11.044 -8.785 -25.607 1.00 90.44 95 ASN A O 1
ATOM 729 N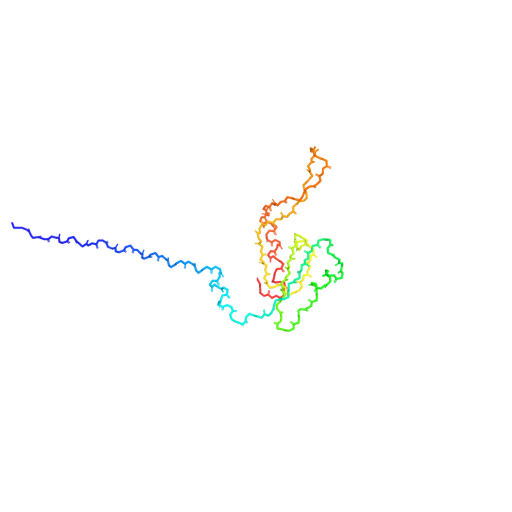 N . PRO A 1 96 ? 12.850 -7.436 -25.581 1.00 90.38 96 PRO A N 1
ATOM 730 C CA . PRO A 1 96 ? 12.875 -7.225 -27.027 1.00 90.38 96 PRO A CA 1
ATOM 731 C C . PRO A 1 96 ? 13.140 -8.505 -27.825 1.00 90.38 96 PRO A C 1
ATOM 733 O O . PRO A 1 96 ? 12.820 -8.549 -29.006 1.00 90.38 96 PRO A O 1
ATOM 736 N N . ARG A 1 97 ? 13.698 -9.557 -27.206 1.00 89.94 97 ARG A N 1
ATOM 737 C CA . ARG A 1 97 ? 13.970 -10.831 -27.895 1.00 89.94 97 ARG A CA 1
ATOM 738 C C . ARG A 1 97 ? 12.710 -11.651 -28.156 1.00 89.94 97 ARG A C 1
ATOM 740 O O . ARG A 1 97 ? 12.672 -12.390 -29.130 1.00 89.94 97 ARG A O 1
ATOM 747 N N . ILE A 1 98 ? 11.710 -11.534 -27.286 1.00 88.06 98 ILE A N 1
ATOM 748 C CA . ILE A 1 98 ? 10.434 -12.261 -27.397 1.00 88.06 98 ILE A CA 1
ATOM 749 C C . ILE A 1 98 ? 9.268 -11.342 -27.785 1.00 88.06 98 ILE A C 1
ATOM 751 O O . ILE A 1 98 ? 8.163 -11.827 -27.992 1.00 88.06 98 ILE A O 1
ATOM 755 N N . GLY A 1 99 ? 9.500 -10.027 -27.872 1.00 92.12 99 GLY A N 1
ATOM 756 C CA . GLY A 1 99 ? 8.481 -9.039 -28.233 1.00 92.12 99 GLY A CA 1
ATOM 757 C C . GLY A 1 99 ? 7.349 -8.915 -27.209 1.00 92.12 99 GLY A C 1
ATOM 758 O O . GLY A 1 99 ? 6.235 -8.551 -27.572 1.00 92.12 99 GLY A O 1
ATOM 759 N N . MET A 1 100 ? 7.605 -9.256 -25.943 1.00 92.50 100 MET A N 1
ATOM 760 C CA . MET A 1 100 ? 6.586 -9.308 -24.894 1.00 92.50 100 MET A CA 1
ATOM 761 C C . MET A 1 100 ? 7.056 -8.634 -23.609 1.00 92.50 100 MET A C 1
ATOM 763 O O . MET A 1 100 ? 8.244 -8.617 -23.276 1.00 92.50 100 MET A O 1
ATOM 767 N N . ASP A 1 101 ? 6.084 -8.119 -22.864 1.00 90.88 101 ASP A N 1
ATOM 768 C CA . ASP A 1 101 ? 6.283 -7.569 -21.533 1.00 90.88 101 ASP A CA 1
ATOM 769 C C . ASP A 1 101 ? 6.243 -8.665 -20.465 1.00 90.88 101 ASP A C 1
ATOM 771 O O . ASP A 1 101 ? 5.355 -9.517 -20.466 1.00 90.88 101 ASP A O 1
ATOM 775 N N . ALA A 1 102 ? 7.159 -8.599 -19.501 1.00 88.69 102 ALA A N 1
ATOM 776 C CA . ALA A 1 102 ? 7.179 -9.471 -18.332 1.00 88.69 102 ALA A CA 1
ATOM 777 C C . ALA A 1 102 ? 7.127 -8.652 -17.037 1.00 88.69 102 ALA A C 1
ATOM 779 O O . ALA A 1 102 ? 7.675 -7.555 -16.954 1.00 88.69 102 ALA A O 1
ATOM 780 N N . LEU A 1 103 ? 6.488 -9.195 -15.999 1.00 86.50 103 LEU A N 1
ATOM 781 C CA . LEU A 1 103 ? 6.561 -8.638 -14.648 1.00 86.50 103 LEU A CA 1
ATOM 782 C C . LEU A 1 103 ? 7.722 -9.292 -13.901 1.00 86.50 103 LEU A C 1
ATOM 784 O O . LEU A 1 103 ? 7.680 -10.487 -13.617 1.00 86.50 103 LEU A O 1
ATOM 788 N N . GLN A 1 104 ? 8.738 -8.506 -13.559 1.00 90.00 104 GLN A N 1
ATOM 789 C CA . GLN A 1 104 ? 9.898 -8.959 -12.793 1.00 90.00 104 GLN A CA 1
ATOM 790 C C . GLN A 1 104 ? 9.947 -8.275 -11.427 1.00 90.00 104 GLN A C 1
ATOM 792 O O . GLN A 1 104 ? 9.527 -7.127 -11.279 1.00 90.00 104 GLN A O 1
ATOM 797 N N . VAL A 1 105 ? 10.423 -9.009 -10.420 1.00 91.19 105 VAL A N 1
ATOM 798 C CA . VAL A 1 105 ? 10.586 -8.504 -9.052 1.00 91.19 105 VAL A CA 1
ATOM 799 C C . VAL A 1 105 ? 11.961 -7.857 -8.926 1.00 91.19 105 VAL A C 1
ATOM 801 O O . VAL A 1 105 ? 12.963 -8.483 -9.259 1.00 91.19 105 VAL A O 1
ATOM 804 N N . PHE A 1 106 ? 12.001 -6.633 -8.410 1.00 91.94 106 PHE A N 1
ATOM 805 C CA . PHE A 1 106 ? 13.225 -5.884 -8.148 1.00 91.94 106 PHE A CA 1
ATOM 806 C C . PHE A 1 106 ? 13.242 -5.357 -6.712 1.00 91.94 106 PHE A C 1
ATOM 808 O O . PHE A 1 106 ? 12.172 -5.095 -6.154 1.00 91.94 106 PHE A O 1
ATOM 815 N N . PRO A 1 107 ? 14.430 -5.183 -6.106 1.00 93.19 107 PRO A N 1
ATOM 816 C CA . PRO A 1 107 ? 14.553 -4.420 -4.873 1.00 93.19 107 PRO A CA 1
ATOM 817 C C . PRO A 1 107 ? 14.180 -2.954 -5.126 1.00 93.19 107 PRO A C 1
ATOM 819 O O . PRO A 1 107 ? 14.457 -2.404 -6.194 1.00 93.19 107 PRO A O 1
ATOM 822 N N . ILE A 1 108 ? 13.543 -2.317 -4.147 1.00 91.25 108 ILE A N 1
ATOM 823 C CA . ILE A 1 108 ? 13.177 -0.899 -4.239 1.00 91.25 108 ILE A CA 1
ATOM 824 C C . ILE A 1 108 ? 14.353 0.005 -3.874 1.00 91.25 108 ILE A C 1
ATOM 826 O O . ILE A 1 108 ? 15.232 -0.377 -3.102 1.00 91.25 108 ILE A O 1
ATOM 830 N N . SER A 1 109 ? 14.353 1.235 -4.391 1.00 90.62 109 SER A N 1
ATOM 831 C CA . SER A 1 109 ? 15.320 2.237 -3.940 1.00 90.62 109 SER A CA 1
ATOM 832 C C . SER A 1 109 ? 14.978 2.740 -2.535 1.00 90.62 109 SER A C 1
ATOM 834 O O . SER A 1 109 ? 13.825 2.687 -2.097 1.00 90.62 109 SER A O 1
ATOM 836 N N . GLN A 1 110 ? 15.967 3.323 -1.854 1.00 89.19 110 GLN A N 1
ATOM 837 C CA . GLN A 1 110 ? 15.755 3.979 -0.562 1.00 89.19 110 GLN A CA 1
ATOM 838 C C . GLN A 1 110 ? 14.703 5.100 -0.648 1.00 89.19 110 GLN A C 1
ATOM 840 O O . GLN A 1 110 ? 13.911 5.277 0.273 1.00 89.19 110 GLN A O 1
ATOM 845 N N . ALA A 1 111 ? 14.638 5.819 -1.774 1.00 87.94 111 ALA A N 1
ATOM 846 C CA . ALA A 1 111 ? 13.629 6.853 -1.987 1.00 87.94 111 ALA A CA 1
ATOM 847 C C . ALA A 1 111 ? 12.208 6.267 -2.036 1.00 87.94 111 ALA A C 1
ATOM 849 O O . ALA A 1 111 ? 11.295 6.837 -1.441 1.00 87.94 111 ALA A O 1
ATOM 850 N N . ASN A 1 112 ? 12.020 5.111 -2.684 1.00 87.06 112 ASN A N 1
ATOM 851 C CA . ASN A 1 112 ? 10.721 4.432 -2.717 1.00 87.06 112 ASN A CA 1
ATOM 852 C C . ASN A 1 112 ? 10.330 3.926 -1.321 1.00 87.06 112 ASN A C 1
ATOM 854 O O . ASN A 1 112 ? 9.187 4.108 -0.908 1.00 87.06 112 ASN A O 1
ATOM 858 N N . ALA A 1 113 ? 11.279 3.352 -0.573 1.00 88.31 113 ALA A N 1
ATOM 859 C CA . ALA A 1 113 ? 11.051 2.919 0.806 1.00 88.31 113 ALA A CA 1
ATOM 860 C C . ALA A 1 113 ? 10.608 4.093 1.701 1.00 88.31 113 ALA A C 1
ATOM 862 O O . ALA A 1 113 ? 9.623 3.985 2.429 1.00 88.31 113 ALA A O 1
ATOM 863 N N . ASN A 1 114 ? 11.268 5.250 1.574 1.00 87.81 114 ASN A N 1
ATOM 864 C CA . ASN A 1 114 ? 10.913 6.467 2.310 1.00 87.81 114 ASN A CA 1
ATOM 865 C C . ASN A 1 114 ? 9.525 7.010 1.923 1.00 87.81 114 ASN A C 1
ATOM 867 O O . ASN A 1 114 ? 8.783 7.490 2.776 1.00 87.81 114 ASN A O 1
ATOM 871 N N . GLN A 1 115 ? 9.135 6.928 0.646 1.00 86.25 115 GLN A N 1
ATOM 872 C CA . GLN A 1 115 ? 7.779 7.313 0.234 1.00 86.25 115 GLN A CA 1
ATOM 873 C C . GLN A 1 115 ? 6.711 6.367 0.791 1.00 86.25 115 GLN A C 1
ATOM 875 O O . GLN A 1 115 ? 5.608 6.810 1.114 1.00 86.25 115 GLN A O 1
ATOM 880 N N . ARG A 1 116 ? 7.026 5.072 0.905 1.00 87.31 116 ARG A N 1
ATOM 881 C CA . ARG A 1 116 ? 6.119 4.063 1.464 1.00 87.31 116 ARG A CA 1
ATOM 882 C C . ARG A 1 116 ? 5.948 4.227 2.965 1.00 87.31 116 ARG A C 1
ATOM 884 O O . ARG A 1 116 ? 4.812 4.195 3.426 1.00 87.31 116 ARG A O 1
ATOM 891 N N . SER A 1 117 ? 7.022 4.467 3.716 1.00 84.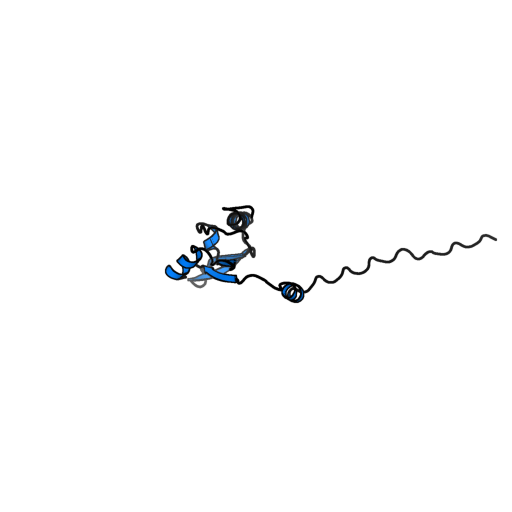75 117 SER A N 1
ATOM 892 C CA . SER A 1 117 ? 6.920 4.727 5.157 1.00 84.75 117 SER A CA 1
ATOM 893 C C . SER A 1 117 ? 6.082 5.974 5.454 1.00 84.75 117 SER A C 1
ATOM 895 O O . SER A 1 117 ? 5.247 5.941 6.353 1.00 84.75 117 SER A O 1
ATOM 897 N N . GLY A 1 118 ? 6.174 7.014 4.616 1.00 83.81 118 GLY A N 1
ATOM 898 C CA . GLY A 1 118 ? 5.330 8.216 4.695 1.00 83.81 118 GLY A CA 1
ATOM 899 C C . GLY A 1 118 ? 3.829 7.998 4.433 1.00 83.81 118 GLY A C 1
ATOM 900 O O . GLY A 1 118 ? 3.056 8.958 4.446 1.00 83.81 118 GLY A O 1
ATOM 901 N N . ARG A 1 119 ? 3.390 6.759 4.162 1.00 81.38 119 ARG A N 1
ATOM 902 C CA . ARG A 1 119 ? 1.965 6.391 4.079 1.00 81.38 119 ARG A CA 1
ATOM 903 C C . ARG A 1 119 ? 1.364 6.041 5.442 1.00 81.38 119 ARG A C 1
ATOM 905 O O . ARG A 1 119 ? 0.145 6.118 5.571 1.00 81.38 119 ARG A O 1
ATOM 912 N N . ALA A 1 120 ? 2.188 5.708 6.436 1.00 79.25 120 ALA A N 1
ATOM 913 C CA . ALA A 1 120 ? 1.786 5.664 7.840 1.00 79.25 120 ALA A CA 1
ATOM 914 C C . ALA A 1 120 ? 1.833 7.063 8.474 1.00 79.25 120 ALA A C 1
ATOM 916 O O . ALA A 1 120 ? 2.413 7.995 7.918 1.00 79.25 120 ALA A O 1
ATOM 917 N N . GLY A 1 121 ? 1.196 7.219 9.636 1.00 67.69 121 GLY A N 1
ATOM 918 C CA . GLY A 1 121 ? 1.404 8.385 10.502 1.00 67.69 121 GLY A CA 1
ATOM 919 C C . GLY A 1 121 ? 0.777 9.697 10.013 1.00 67.69 121 GLY A C 1
ATOM 920 O O . GLY A 1 121 ? 1.070 10.767 10.537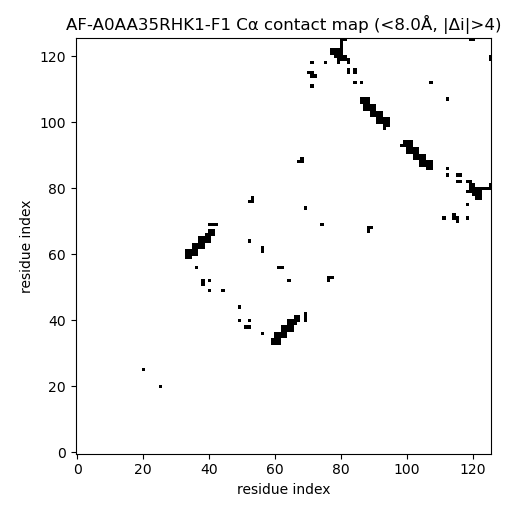 1.00 67.69 121 GLY A O 1
ATOM 921 N N . ARG A 1 122 ? -0.118 9.657 9.014 1.00 67.19 122 ARG A N 1
ATOM 922 C CA . ARG A 1 122 ? -0.769 10.876 8.486 1.00 67.19 122 ARG A CA 1
ATOM 923 C C . ARG A 1 122 ? -1.801 11.486 9.437 1.00 67.19 122 ARG A C 1
ATOM 925 O O . ARG A 1 122 ? -2.079 12.676 9.343 1.00 67.19 122 ARG A O 1
ATOM 932 N N . THR A 1 123 ? -2.379 10.680 10.324 1.00 59.94 123 THR A N 1
ATOM 933 C CA . THR A 1 123 ? -3.468 11.074 11.239 1.00 59.94 123 THR A CA 1
ATOM 934 C C . THR A 1 123 ? -3.126 10.856 12.721 1.00 59.94 123 THR A C 1
ATOM 936 O O . THR A 1 123 ? -4.013 10.919 13.566 1.00 59.94 123 THR A O 1
ATOM 939 N N . GLY A 1 124 ? -1.859 10.592 13.054 1.00 60.66 124 GLY A N 1
ATOM 940 C CA . GLY A 1 124 ? -1.373 10.349 14.419 1.00 60.66 124 GLY A CA 1
ATOM 941 C C . GLY A 1 124 ? 0.084 9.878 14.418 1.00 60.66 124 GLY A C 1
ATOM 942 O O . GLY A 1 124 ? 0.655 9.700 13.347 1.00 60.66 124 GLY A O 1
ATOM 943 N N . ALA A 1 125 ? 0.687 9.669 15.593 1.00 52.00 125 ALA A N 1
ATOM 944 C CA . ALA A 1 125 ? 2.016 9.056 15.672 1.00 52.00 125 ALA A CA 1
ATOM 945 C C . ALA A 1 125 ? 1.988 7.657 15.023 1.00 52.00 125 ALA A C 1
ATOM 947 O O . ALA A 1 125 ? 1.105 6.855 15.338 1.00 52.00 125 ALA A O 1
ATOM 948 N N . GLY A 1 126 ? 2.921 7.390 14.110 1.00 52.59 126 GLY A N 1
ATOM 949 C CA . GLY A 1 126 ? 3.035 6.150 13.339 1.00 52.59 126 GLY A CA 1
ATOM 950 C C . GLY A 1 126 ? 4.463 5.916 12.886 1.00 52.59 126 GLY A C 1
ATOM 951 O O . GLY A 1 126 ? 5.184 6.927 12.724 1.00 52.59 126 GLY A O 1
#

Solvent-accessible surface area (backbone atoms only — not comparable to full-atom values): 8397 Å² total; per-residue (Å²): 145,82,82,88,83,81,84,74,80,80,73,83,74,81,72,80,77,78,78,77,75,50,75,70,60,59,55,70,68,56,75,84,67,65,50,73,49,78,43,73,45,54,94,86,54,55,66,77,59,51,52,55,67,70,53,80,65,60,89,77,38,45,76,44,75,51,63,48,75,69,58,54,80,78,60,84,52,84,82,36,47,74,66,89,77,90,58,64,42,77,44,82,45,76,38,82,92,78,75,45,77,42,82,43,82,42,75,54,53,72,69,55,52,55,47,41,52,65,55,17,32,81,83,50,91,85

Radius of gyration: 25.66 Å; Cα contacts (8 Å, |Δi|>4): 122; chains: 1; bounding box: 78×36×77 Å

Nearest PDB structures (foldseek):
  8i0w-assembly1_Z  TM=8.768E-01  e=2.173E-14  Homo sapiens
  6exn-assembly1_V  TM=8.400E-01  e=1.439E-10  Saccharomyces cerevisiae S288C
  6bk8-assembly1_P  TM=8.546E-01  e=1.754E-10  Saccharomyces cerevisiae S288C
  9esi-assembly1_z  TM=8.900E-01  e=6.244E-09  Schizosaccharomyces pombe
  8szs-assembly1_A  TM=8.172E-01  e=5.919E-08  Felis catus

Sequence (126 aa):
PYPFLSLSPFTQLPSPLPPLPSQTDRLSELEDAPPLAVLPIYSQLPSDLQAKIFQKAPEGVRKCVVATNIAETSLTVDGIMFVIDGGFCKLKVYNPRIGMDALQVFPISQANANQRSGRAGRTGAG

InterPro domains:
  IPR001650 Helicase, C-terminal domain-like [PF00271] (33-124)
  IPR001650 Helicase, C-terminal domain-like [PS51194] (1-126)
  IPR001650 Helicase, C-terminal domain-like [SM00490] (25-124)
  IPR027417 P-loop containing nucleoside triphosphate hydrolase [G3DSA:3.40.50.300] (19-126)
  IPR027417 P-loop containing nucleoside triphosphate hydrolase [SSF52540] (27-124)

Foldseek 3Di:
DDDDDDDDDPDDDPDPDPPDDDPVVVVVVPDDDFAEDEQEDDDPDDPVSVVVQQDDDDPSYHYDYHYALVLQPDDQHPPAADFDDPQKHWDWDQDPVVRDTDTDIDGDDPVSVVSRRVSHAPHHHD

pLDDT: mean 79.1, std 13.8, range [39.03, 93.62]

Mean predicted aligned error: 12.47 Å

Secondary structure (DSSP, 8-state):
------------PPPPPPPPPPHHHHHHT-TTPPPEEEEEE-TTS-HHHHHHTTSPPPTT-EEEEEE-GGGGTS---TT-------SEEEEEEEETTTTEEEEEEEEPPHHHHHHHHTTSSSSS--

Organism: Geodia barretti (NCBI:txid519541)